Protein AF-A0A7X7BD10-F1 (afdb_monomer_lite)

pLDDT: mean 79.81, std 16.87, range [45.81, 95.38]

Secondary structure (DSSP, 8-state):
-EEEEEETTEEEEEE-TTSSGGGGT-HHHHHHHHHHHHHHHT-------------PPPPPP-

Sequence (62 aa):
MAWVRTFGKGRVFYSSFGHDQRAWLEKPTLMHLLGGIQYALRDVTTSEAPSQPQFVDPPAAQ

Structure (mmCIF, N/CA/C/O backbone):
data_AF-A0A7X7BD10-F1
#
_entry.id   AF-A0A7X7BD10-F1
#
loop_
_atom_site.group_PDB
_atom_site.id
_atom_site.type_symbol
_atom_site.label_atom_id
_atom_site.label_alt_id
_atom_site.label_comp_id
_atom_site.label_asym_id
_atom_site.label_entity_id
_atom_site.label_seq_id
_atom_site.pdbx_PDB_ins_code
_atom_site.Cartn_x
_atom_site.Cartn_y
_atom_site.Cartn_z
_atom_site.occupancy
_atom_site.B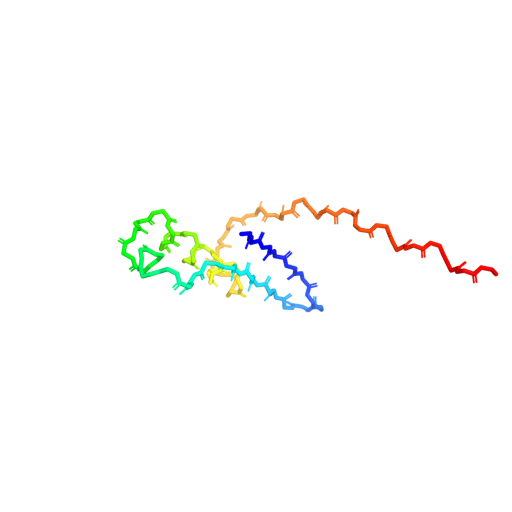_iso_or_equiv
_atom_site.auth_seq_id
_atom_site.auth_comp_id
_atom_site.auth_asym_id
_atom_site.auth_atom_id
_atom_site.pdbx_PDB_model_num
ATOM 1 N N . MET A 1 1 ? 9.306 -7.886 -0.525 1.00 78.19 1 MET A N 1
ATOM 2 C CA . MET A 1 1 ? 8.463 -8.513 0.515 1.00 78.19 1 MET A CA 1
ATOM 3 C C . MET A 1 1 ? 7.243 -7.638 0.732 1.00 78.19 1 MET A C 1
ATOM 5 O O . MET A 1 1 ? 7.397 -6.425 0.799 1.00 78.19 1 MET A O 1
ATOM 9 N N . ALA A 1 2 ? 6.050 -8.222 0.803 1.00 91.38 2 ALA A N 1
ATOM 10 C CA . ALA A 1 2 ? 4.812 -7.483 1.039 1.00 91.38 2 ALA A CA 1
ATOM 11 C C . ALA A 1 2 ? 3.901 -8.277 1.973 1.00 91.38 2 ALA A C 1
ATOM 13 O O . ALA A 1 2 ? 3.937 -9.508 1.964 1.00 91.38 2 ALA A O 1
ATOM 14 N N . TRP A 1 3 ? 3.113 -7.578 2.784 1.00 93.25 3 TRP A N 1
ATOM 15 C CA . TRP A 1 3 ? 2.178 -8.197 3.716 1.00 93.25 3 TRP A CA 1
ATOM 16 C C . TRP A 1 3 ? 0.942 -7.331 3.917 1.00 93.25 3 TRP A C 1
ATOM 18 O O . TRP A 1 3 ? 0.905 -6.138 3.610 1.00 93.25 3 TRP A O 1
ATOM 28 N N . VAL A 1 4 ? -0.086 -7.970 4.455 1.00 92.25 4 VAL A N 1
ATOM 29 C CA . VAL A 1 4 ? -1.361 -7.354 4.790 1.00 92.25 4 VAL A CA 1
ATOM 30 C C . VAL A 1 4 ? -1.751 -7.733 6.208 1.00 92.25 4 VAL A C 1
ATOM 32 O O . VAL A 1 4 ? -1.460 -8.835 6.671 1.00 92.25 4 VAL A O 1
ATOM 35 N N . ARG A 1 5 ? -2.402 -6.810 6.913 1.00 89.75 5 ARG A N 1
ATOM 36 C CA . ARG A 1 5 ? -2.890 -7.038 8.276 1.00 89.75 5 ARG A CA 1
ATOM 37 C C . ARG A 1 5 ? -4.188 -6.284 8.522 1.00 89.75 5 ARG A C 1
ATOM 39 O O . ARG A 1 5 ? -4.417 -5.217 7.959 1.00 89.75 5 ARG A O 1
ATOM 46 N N . THR A 1 6 ? -5.038 -6.832 9.377 1.00 91.25 6 THR A N 1
ATOM 47 C CA . THR A 1 6 ? -6.216 -6.144 9.913 1.00 91.25 6 THR A CA 1
ATOM 48 C C . THR A 1 6 ? -5.886 -5.540 11.273 1.00 91.25 6 THR A C 1
ATOM 50 O O . THR A 1 6 ? -5.307 -6.217 12.124 1.00 91.25 6 THR A O 1
ATOM 53 N N . PHE A 1 7 ? -6.287 -4.290 11.495 1.00 87.50 7 PHE A N 1
ATOM 54 C CA . PHE A 1 7 ? -6.186 -3.615 12.790 1.00 87.50 7 PHE A CA 1
ATOM 55 C C . PHE A 1 7 ? -7.539 -3.005 13.142 1.00 87.50 7 PHE A C 1
ATOM 57 O O . PHE A 1 7 ? -8.015 -2.084 12.473 1.00 87.50 7 PHE A O 1
ATOM 64 N N . GLY A 1 8 ? -8.187 -3.545 14.176 1.00 89.62 8 GLY A N 1
ATOM 65 C CA . GLY A 1 8 ? -9.573 -3.206 14.489 1.00 89.62 8 GLY A CA 1
ATOM 66 C C . GLY A 1 8 ? -10.479 -3.445 13.276 1.00 89.62 8 GLY A C 1
ATOM 67 O O . GLY A 1 8 ? -10.556 -4.558 12.763 1.00 89.62 8 GLY A O 1
ATOM 68 N N . LYS A 1 9 ? -11.141 -2.385 12.797 1.00 86.25 9 LYS A N 1
ATOM 69 C CA . LYS A 1 9 ? -12.010 -2.423 11.602 1.00 86.25 9 LYS A CA 1
ATOM 70 C C . LYS A 1 9 ? -11.286 -2.051 10.296 1.00 86.25 9 LYS A C 1
ATOM 72 O O . LYS A 1 9 ? -11.900 -2.123 9.231 1.00 86.25 9 LYS A O 1
ATOM 77 N N . GLY A 1 10 ? -10.024 -1.627 10.380 1.00 87.75 10 GLY A N 1
ATOM 78 C CA . GLY A 1 10 ? -9.212 -1.177 9.250 1.00 87.75 10 GLY A CA 1
ATOM 79 C C . GLY A 1 10 ? -8.312 -2.270 8.671 1.00 87.75 10 GLY A C 1
ATOM 80 O O . GLY A 1 10 ? -8.087 -3.320 9.281 1.00 87.75 10 GLY A O 1
ATOM 81 N N . ARG A 1 11 ? -7.769 -1.998 7.481 1.00 91.94 11 ARG A N 1
ATOM 82 C CA . ARG A 1 11 ? -6.799 -2.846 6.779 1.00 91.94 11 ARG A CA 1
ATOM 83 C C . ARG A 1 11 ? -5.526 -2.068 6.491 1.00 91.94 11 ARG A C 1
ATOM 85 O O . ARG A 1 11 ? -5.580 -0.901 6.123 1.00 91.94 11 ARG A O 1
ATOM 92 N N . VAL A 1 12 ? -4.397 -2.745 6.639 1.00 92.81 12 VAL A N 1
ATOM 93 C CA . VAL A 1 12 ? -3.063 -2.231 6.341 1.00 92.81 12 VAL A CA 1
ATOM 94 C C . VAL A 1 12 ? -2.448 -3.108 5.265 1.00 92.81 12 VAL A C 1
ATOM 96 O O . VAL A 1 12 ? -2.463 -4.335 5.378 1.00 92.81 12 VAL A O 1
ATOM 99 N N . PHE A 1 13 ? -1.908 -2.462 4.241 1.00 94.50 13 PHE A N 1
ATOM 100 C CA . PHE A 1 13 ? -1.056 -3.064 3.228 1.00 94.50 13 PHE A CA 1
ATOM 101 C C . PHE A 1 13 ? 0.339 -2.447 3.337 1.00 94.50 13 PHE A C 1
ATOM 103 O O . PHE A 1 13 ? 0.471 -1.229 3.451 1.00 94.50 13 PHE A O 1
ATOM 110 N N . TYR A 1 14 ? 1.366 -3.290 3.302 1.00 94.38 14 TYR A N 1
ATOM 111 C CA . TYR A 1 14 ? 2.767 -2.887 3.293 1.00 94.38 14 TYR A CA 1
ATOM 112 C C . TYR A 1 14 ? 3.494 -3.570 2.139 1.00 94.38 14 TYR A C 1
ATOM 114 O O . TYR A 1 14 ? 3.345 -4.775 1.923 1.00 94.38 14 TYR A O 1
ATO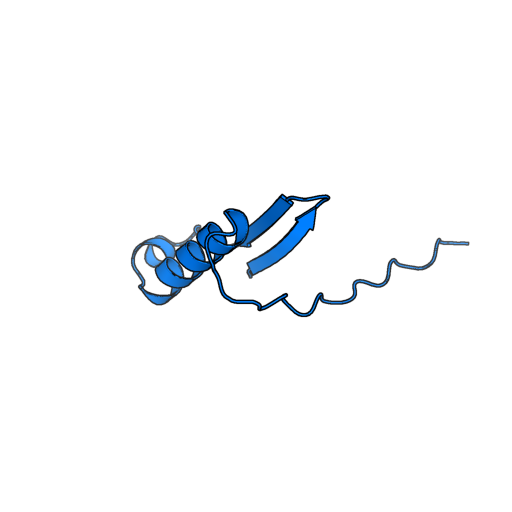M 122 N N . SER A 1 15 ? 4.348 -2.813 1.452 1.00 93.69 15 SER A N 1
ATOM 123 C CA . SER A 1 15 ? 5.240 -3.326 0.418 1.00 93.69 15 SER A CA 1
ATOM 124 C C . SER A 1 15 ? 6.631 -2.727 0.574 1.00 93.69 15 SER A C 1
ATOM 126 O O . SER A 1 15 ? 6.773 -1.530 0.810 1.00 93.69 15 SER A O 1
ATOM 128 N N . SER A 1 16 ? 7.663 -3.558 0.427 1.00 92.56 16 SER A N 1
ATOM 129 C CA . SER A 1 16 ? 9.062 -3.117 0.415 1.00 92.56 16 SER A CA 1
ATOM 130 C C . SER A 1 16 ? 9.540 -2.672 -0.976 1.00 92.56 16 SER A C 1
ATOM 132 O O . SER A 1 16 ? 10.723 -2.378 -1.146 1.00 92.56 16 SER A O 1
ATOM 134 N N . PHE A 1 17 ? 8.678 -2.711 -1.997 1.00 90.00 17 PHE A N 1
ATOM 135 C CA . PHE A 1 17 ? 9.020 -2.231 -3.335 1.00 90.00 17 PHE A CA 1
ATOM 136 C C . PHE A 1 17 ? 9.013 -0.698 -3.359 1.00 90.00 17 PHE A C 1
ATOM 138 O O . PHE A 1 17 ? 8.097 -0.079 -2.828 1.00 90.00 17 PHE A O 1
ATOM 145 N N . GLY A 1 18 ? 10.030 -0.090 -3.977 1.00 86.81 18 GLY A N 1
ATOM 146 C CA . GLY A 1 18 ? 10.097 1.368 -4.146 1.00 86.81 18 GLY A CA 1
ATOM 147 C C . GLY A 1 18 ? 11.503 1.969 -4.142 1.00 86.81 18 GLY A C 1
ATOM 148 O O . GLY A 1 18 ? 11.664 3.103 -4.580 1.00 86.81 18 GLY A O 1
ATOM 149 N N . HIS A 1 19 ? 12.516 1.220 -3.689 1.00 90.94 19 HIS A N 1
ATOM 150 C CA . HIS A 1 19 ? 13.912 1.679 -3.705 1.00 90.94 19 HIS A CA 1
ATOM 151 C C . HIS A 1 19 ? 14.505 1.751 -5.123 1.00 90.94 19 HIS A C 1
ATOM 153 O O . HIS A 1 19 ? 15.201 2.705 -5.452 1.00 90.94 19 HIS A O 1
ATOM 159 N N . ASP A 1 20 ? 14.217 0.755 -5.966 1.00 92.00 20 ASP A N 1
ATOM 160 C CA . ASP A 1 20 ? 14.641 0.730 -7.370 1.00 92.00 20 ASP A CA 1
ATOM 161 C C . ASP A 1 20 ? 13.611 1.460 -8.246 1.00 92.00 20 ASP A C 1
ATOM 163 O O . ASP A 1 20 ? 12.405 1.240 -8.109 1.00 92.00 20 ASP A O 1
ATOM 167 N N . GLN A 1 21 ? 14.076 2.287 -9.185 1.00 90.56 21 GLN A N 1
ATOM 168 C CA . GLN A 1 21 ? 13.222 3.017 -10.123 1.00 90.56 21 GLN A CA 1
ATOM 169 C C . GLN A 1 21 ? 12.324 2.092 -10.962 1.00 90.56 21 GLN A C 1
ATOM 171 O O . GLN A 1 21 ? 11.189 2.452 -11.278 1.00 90.56 21 GLN A O 1
ATOM 176 N N . ARG A 1 22 ? 12.786 0.879 -11.282 1.00 89.31 22 ARG A N 1
ATOM 177 C CA . ARG A 1 22 ? 12.014 -0.129 -12.030 1.00 89.31 22 ARG A CA 1
ATOM 178 C C . ARG A 1 22 ? 10.725 -0.522 -11.315 1.00 89.31 22 ARG A C 1
ATOM 180 O O . ARG A 1 22 ? 9.747 -0.864 -11.977 1.00 89.31 22 ARG A O 1
ATOM 187 N N . ALA A 1 23 ? 10.677 -0.410 -9.984 1.00 88.69 23 ALA A N 1
ATOM 188 C CA . ALA A 1 23 ? 9.463 -0.665 -9.210 1.00 88.69 23 ALA A CA 1
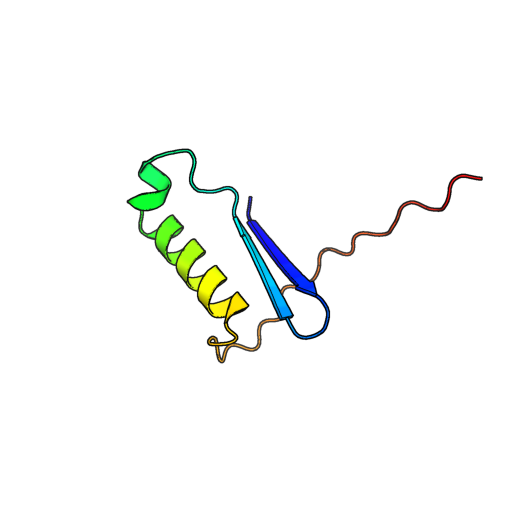ATOM 189 C C . ALA A 1 23 ? 8.286 0.237 -9.630 1.00 88.69 23 ALA A C 1
ATOM 191 O O . ALA A 1 23 ? 7.131 -0.135 -9.441 1.00 88.69 23 ALA A O 1
ATOM 192 N N . TRP A 1 24 ? 8.577 1.385 -10.243 1.00 90.81 24 TRP A N 1
ATOM 193 C CA . TRP A 1 24 ? 7.590 2.371 -10.684 1.00 90.81 24 TRP A CA 1
ATOM 194 C C . TRP A 1 24 ? 7.277 2.306 -12.183 1.00 90.81 24 TRP A C 1
ATOM 196 O O . TRP A 1 24 ? 6.435 3.058 -12.663 1.00 90.81 24 TRP A O 1
ATOM 206 N N . LEU A 1 25 ? 7.954 1.431 -12.928 1.00 94.19 25 LEU A N 1
ATOM 207 C CA . LEU A 1 25 ? 7.835 1.326 -14.387 1.00 94.19 25 LEU A CA 1
ATOM 208 C C . LEU A 1 25 ? 7.310 -0.045 -14.822 1.00 94.19 25 LEU A C 1
ATOM 210 O O . LEU A 1 25 ? 6.645 -0.165 -15.848 1.00 94.19 25 LEU A O 1
ATOM 214 N N . GLU A 1 26 ? 7.576 -1.078 -14.025 1.00 94.75 26 GLU A N 1
ATOM 215 C CA . GLU A 1 26 ? 7.203 -2.448 -14.344 1.00 94.75 26 GLU A CA 1
ATOM 216 C C . GLU A 1 26 ? 5.748 -2.746 -13.974 1.00 94.75 26 GLU A C 1
ATOM 218 O O . GLU A 1 26 ? 5.330 -2.637 -12.815 1.00 94.75 26 GLU A O 1
ATOM 223 N N . LYS A 1 27 ? 4.977 -3.203 -14.968 1.00 95.38 27 LYS A N 1
ATOM 224 C CA . LYS A 1 27 ? 3.554 -3.542 -14.818 1.00 95.38 27 LYS A CA 1
ATOM 225 C C . LYS A 1 27 ? 3.267 -4.478 -13.631 1.00 95.38 27 LYS A C 1
ATOM 227 O O . LYS A 1 27 ? 2.306 -4.197 -12.915 1.00 95.38 27 LYS A O 1
ATOM 232 N N . PRO A 1 28 ? 4.039 -5.554 -13.370 1.00 93.62 28 PRO A N 1
ATOM 233 C CA . PRO A 1 28 ? 3.781 -6.428 -12.225 1.00 93.62 28 PRO A CA 1
ATOM 234 C C . PRO A 1 28 ? 3.843 -5.695 -10.880 1.00 93.62 28 PRO A C 1
ATOM 236 O O . PRO A 1 28 ? 2.990 -5.912 -10.020 1.00 93.62 28 PRO A O 1
ATOM 239 N N . THR A 1 29 ? 4.805 -4.787 -10.711 1.00 93.25 29 THR A N 1
ATOM 240 C CA . THR A 1 29 ? 4.967 -4.024 -9.468 1.00 93.25 29 THR A CA 1
ATOM 241 C C . THR A 1 29 ? 3.844 -3.009 -9.296 1.00 93.25 29 THR A C 1
ATOM 243 O O . THR A 1 29 ? 3.268 -2.901 -8.214 1.00 93.25 29 THR A O 1
ATOM 246 N N . LEU A 1 30 ? 3.462 -2.327 -10.377 1.00 94.00 30 LEU A N 1
ATOM 247 C CA . LEU A 1 30 ? 2.337 -1.391 -10.370 1.00 94.00 30 LEU A CA 1
ATOM 248 C C . LEU A 1 30 ? 1.011 -2.093 -10.042 1.00 94.00 30 LEU A C 1
ATOM 250 O O . LEU A 1 30 ? 0.240 -1.595 -9.224 1.00 94.00 30 LEU A O 1
ATOM 254 N N . MET A 1 31 ? 0.766 -3.277 -10.612 1.00 94.75 31 MET A N 1
ATOM 255 C CA . MET A 1 31 ? -0.427 -4.076 -10.307 1.00 94.75 31 MET A CA 1
ATOM 256 C C . MET A 1 31 ? -0.442 -4.570 -8.857 1.00 94.75 31 MET A C 1
ATOM 258 O O . MET A 1 31 ? -1.492 -4.569 -8.217 1.00 94.75 31 MET A O 1
ATOM 262 N N . HIS A 1 32 ? 0.716 -4.944 -8.313 1.00 93.12 32 HIS A N 1
ATOM 263 C CA . HIS A 1 32 ? 0.845 -5.315 -6.907 1.00 93.12 32 HIS A CA 1
ATOM 264 C C . HIS A 1 32 ? 0.498 -4.149 -5.966 1.00 93.12 32 HIS A C 1
ATOM 266 O O . HIS A 1 32 ? -0.265 -4.328 -5.015 1.00 93.12 32 HIS A O 1
ATOM 272 N N . LEU A 1 33 ? 1.015 -2.948 -6.250 1.00 93.19 33 LEU A N 1
ATOM 273 C CA . LEU A 1 33 ? 0.7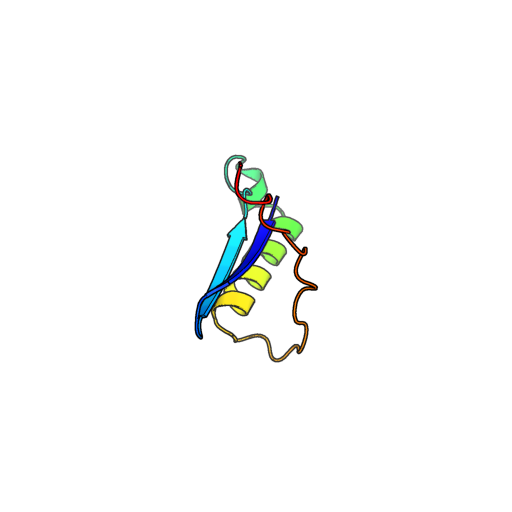01 -1.739 -5.483 1.00 93.19 33 LEU A CA 1
ATOM 274 C C . LEU A 1 33 ? -0.787 -1.377 -5.588 1.00 93.19 33 LEU A C 1
ATOM 276 O O . LEU A 1 33 ? -1.417 -1.098 -4.568 1.00 93.19 33 LEU A O 1
ATOM 280 N N . LEU A 1 34 ? -1.365 -1.444 -6.791 1.00 93.38 34 LEU A N 1
ATOM 281 C CA . LEU A 1 34 ? -2.788 -1.186 -7.018 1.00 93.38 34 LEU A CA 1
ATOM 282 C C . LEU A 1 34 ? -3.676 -2.142 -6.210 1.00 93.38 34 LEU A C 1
ATOM 284 O O . LEU A 1 34 ? -4.579 -1.686 -5.509 1.00 93.38 34 LEU A O 1
ATOM 288 N N . GLY A 1 35 ? -3.395 -3.448 -6.246 1.00 92.94 35 GLY A N 1
ATOM 289 C CA . GLY A 1 35 ? -4.147 -4.439 -5.470 1.00 9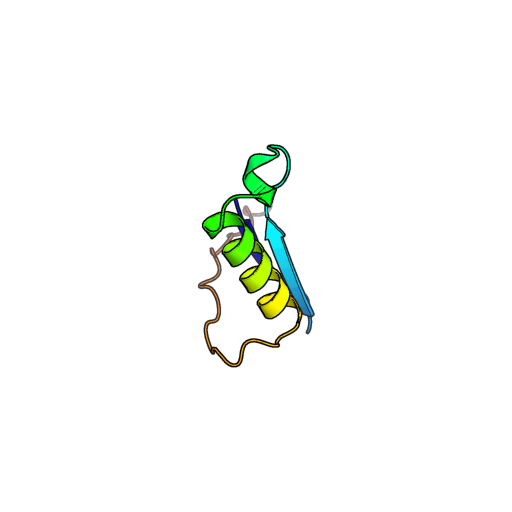2.94 35 GLY A CA 1
ATOM 290 C C . GLY A 1 35 ? -4.057 -4.200 -3.959 1.00 92.94 35 GLY A C 1
ATOM 291 O O . GLY A 1 35 ? -5.058 -4.296 -3.250 1.00 92.94 35 GLY A O 1
ATOM 292 N N . GLY A 1 36 ? -2.881 -3.810 -3.463 1.00 92.56 36 GLY A N 1
ATOM 293 C CA . GLY A 1 36 ? -2.693 -3.456 -2.057 1.00 92.56 36 GLY A CA 1
ATOM 294 C C . GLY A 1 36 ? -3.467 -2.206 -1.620 1.00 92.56 36 GLY A C 1
ATOM 295 O O . GLY A 1 36 ? -4.062 -2.194 -0.539 1.00 92.56 36 GLY A O 1
ATOM 296 N N . ILE A 1 37 ? -3.523 -1.179 -2.476 1.00 92.94 37 ILE A N 1
ATOM 297 C CA . ILE A 1 37 ? -4.330 0.031 -2.247 1.00 92.94 37 ILE A CA 1
ATOM 298 C C . ILE A 1 37 ? -5.821 -0.323 -2.212 1.00 92.94 37 ILE A C 1
ATOM 300 O O . ILE A 1 37 ? -6.520 0.053 -1.270 1.00 92.94 37 ILE A O 1
ATOM 304 N N . GLN A 1 38 ? -6.308 -1.096 -3.185 1.00 92.69 38 GLN A N 1
ATOM 305 C CA . GLN A 1 38 ? -7.714 -1.506 -3.227 1.00 92.69 38 GLN A CA 1
ATOM 306 C C . GLN A 1 38 ? -8.095 -2.374 -2.015 1.00 92.69 38 GLN A C 1
ATOM 308 O O . GLN A 1 38 ? -9.175 -2.200 -1.442 1.00 92.69 38 GLN A O 1
ATOM 313 N N . TYR A 1 39 ? -7.199 -3.260 -1.560 1.00 89.62 39 TYR A N 1
ATOM 314 C CA . TYR A 1 39 ? -7.380 -4.030 -0.325 1.00 89.62 39 TYR A CA 1
ATOM 315 C C . TYR A 1 39 ? -7.557 -3.114 0.895 1.00 89.62 39 TYR A C 1
ATOM 317 O O . TYR A 1 39 ? -8.499 -3.294 1.675 1.00 89.62 39 TYR A O 1
ATOM 325 N N . ALA A 1 40 ? -6.687 -2.111 1.058 1.00 91.00 40 ALA A N 1
ATOM 326 C CA . ALA A 1 40 ? -6.777 -1.159 2.165 1.00 91.00 40 ALA A CA 1
ATOM 327 C C . ALA A 1 40 ? -8.103 -0.377 2.136 1.00 91.00 40 ALA A C 1
ATOM 329 O O . ALA A 1 40 ? -8.744 -0.216 3.179 1.00 91.00 40 ALA A O 1
ATOM 330 N N . LEU A 1 41 ? -8.556 0.015 0.941 1.00 89.69 41 LEU A N 1
ATOM 331 C CA . LEU A 1 41 ? -9.806 0.748 0.726 1.00 89.69 41 LEU A CA 1
ATOM 332 C C . LEU A 1 41 ? -11.075 -0.104 0.844 1.00 89.69 41 LEU A C 1
ATOM 334 O O . LEU A 1 41 ? -12.157 0.469 0.924 1.00 89.69 41 LEU A O 1
ATOM 338 N N . ARG A 1 42 ? -10.973 -1.444 0.906 1.00 78.56 42 ARG A N 1
ATOM 339 C CA . ARG A 1 42 ? -12.136 -2.360 0.840 1.00 78.56 42 ARG A CA 1
ATOM 340 C C . ARG A 1 42 ? -12.891 -2.268 -0.494 1.00 78.56 42 ARG A C 1
ATOM 342 O O . ARG A 1 42 ? -14.036 -2.693 -0.568 1.00 78.56 42 ARG A O 1
ATOM 349 N N . ASP A 1 43 ? -12.239 -1.745 -1.525 1.00 66.81 43 ASP A N 1
ATOM 350 C CA . ASP A 1 43 ? -12.839 -1.530 -2.846 1.00 66.81 43 ASP A CA 1
ATOM 351 C C . ASP A 1 43 ? -12.827 -2.809 -3.704 1.00 66.81 43 ASP A C 1
ATOM 353 O O . ASP A 1 43 ? -13.417 -2.888 -4.775 1.00 66.81 43 ASP A O 1
ATOM 357 N N . VAL A 1 44 ? -12.178 -3.866 -3.208 1.00 57.44 44 VAL A N 1
ATOM 358 C CA . VAL A 1 44 ? -12.224 -5.187 -3.829 1.00 57.44 44 VAL A CA 1
ATOM 359 C C . VAL A 1 44 ? -13.433 -5.946 -3.280 1.00 57.44 44 VAL A C 1
ATOM 361 O O . VAL A 1 44 ? -13.482 -6.294 -2.100 1.00 57.44 44 VAL A O 1
ATOM 364 N N . THR A 1 45 ? -14.402 -6.250 -4.144 1.00 53.66 45 THR A N 1
ATOM 365 C CA . THR A 1 45 ? -15.538 -7.151 -3.854 1.00 53.66 45 THR A CA 1
ATOM 366 C C . THR A 1 45 ? -15.087 -8.603 -3.621 1.00 53.66 45 THR A C 1
ATOM 368 O O . THR A 1 45 ? -15.876 -9.453 -3.213 1.00 53.66 45 THR A O 1
ATOM 371 N N . THR A 1 46 ? -13.814 -8.910 -3.877 1.00 50.97 46 THR A N 1
ATOM 372 C CA . THR A 1 46 ? -13.246 -10.251 -3.762 1.00 50.97 46 THR A CA 1
ATOM 373 C C . THR A 1 46 ? -13.095 -10.646 -2.297 1.00 50.97 46 THR A C 1
ATOM 375 O O . THR A 1 46 ? -12.264 -10.124 -1.553 1.00 50.97 46 THR A O 1
ATOM 378 N N . SER A 1 47 ? -13.925 -11.606 -1.897 1.00 45.81 47 SER A N 1
ATOM 379 C CA . SER A 1 47 ? -13.838 -12.365 -0.653 1.00 45.81 47 SER A CA 1
ATOM 380 C C . SER A 1 47 ? -12.575 -13.239 -0.629 1.00 45.81 47 SER A C 1
ATOM 382 O O . SER A 1 47 ? -12.662 -14.461 -0.657 1.00 45.81 47 SER A O 1
ATOM 384 N N . GLU A 1 48 ? -11.390 -12.644 -0.570 1.00 52.50 48 GLU A N 1
ATOM 385 C CA . GLU A 1 48 ? -10.169 -13.377 -0.233 1.00 52.50 48 GLU A CA 1
ATOM 386 C C . GLU A 1 48 ? -9.547 -12.747 1.007 1.00 52.50 48 GLU A C 1
ATOM 388 O O . GLU A 1 48 ? -8.832 -11.745 0.968 1.00 52.50 48 GLU A O 1
ATOM 393 N N . ALA A 1 49 ? -9.879 -13.336 2.155 1.00 52.31 49 ALA A N 1
ATOM 394 C CA . ALA A 1 49 ? -9.073 -13.162 3.345 1.00 52.31 49 ALA A CA 1
ATOM 395 C C . ALA A 1 49 ? -7.706 -13.813 3.064 1.00 52.31 49 ALA A C 1
ATOM 397 O O . ALA A 1 49 ? -7.664 -15.003 2.747 1.00 52.31 49 ALA A O 1
ATOM 398 N N . PRO A 1 50 ? -6.589 -13.079 3.185 1.00 57.19 50 PRO A N 1
ATOM 399 C CA . PRO A 1 50 ? -5.277 -13.701 3.160 1.00 57.19 50 PRO A CA 1
ATOM 400 C C . PRO A 1 50 ? -5.210 -14.673 4.338 1.00 57.19 50 PRO A C 1
ATOM 402 O O . PRO A 1 50 ? -5.529 -14.293 5.468 1.00 57.19 50 PRO A O 1
ATOM 405 N N . SER A 1 51 ? -4.802 -15.916 4.091 1.00 49.94 51 SER A N 1
ATOM 406 C CA . SER A 1 51 ? -4.458 -16.865 5.149 1.00 49.94 51 SER A CA 1
ATOM 407 C C . SER A 1 51 ? -3.381 -16.222 6.023 1.00 49.94 51 SER A C 1
ATOM 409 O O . SER A 1 51 ? -2.241 -16.063 5.582 1.00 49.94 51 SER A O 1
ATOM 411 N N . GLN A 1 52 ? -3.761 -15.767 7.221 1.00 56.03 52 GLN A N 1
ATOM 412 C CA . GLN A 1 52 ? -2.824 -15.153 8.154 1.00 56.03 52 GLN A CA 1
ATOM 413 C C . GLN A 1 52 ? -1.676 -16.137 8.408 1.00 56.03 52 GLN A C 1
ATOM 415 O O . GLN A 1 52 ? -1.944 -17.271 8.812 1.00 56.03 52 GLN A O 1
ATOM 420 N N . PRO A 1 53 ? -0.408 -15.731 8.229 1.00 51.16 53 PRO A N 1
ATOM 421 C CA . PRO A 1 53 ? 0.679 -16.456 8.85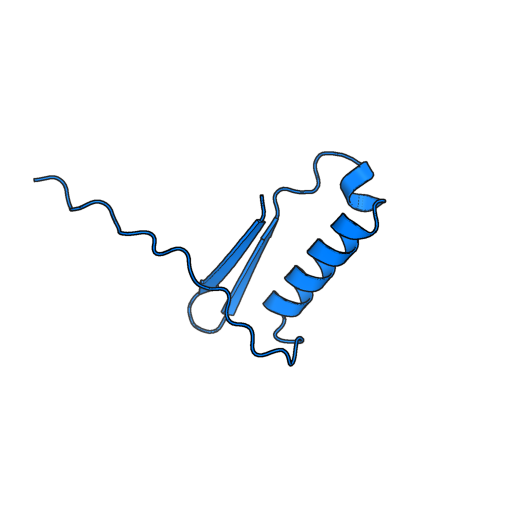4 1.00 51.16 53 PRO A CA 1
ATOM 422 C C . PRO A 1 53 ? 0.432 -16.383 10.363 1.00 51.16 53 PRO A C 1
ATOM 424 O O . PRO A 1 53 ? 0.409 -15.291 10.936 1.00 51.16 53 PRO A O 1
ATOM 427 N N . GLN A 1 54 ? 0.179 -17.531 10.993 1.00 54.97 54 GLN A N 1
ATOM 428 C CA . GLN A 1 54 ? 0.086 -17.629 12.444 1.00 54.97 54 GLN A CA 1
ATOM 429 C C . GLN A 1 54 ? 1.461 -17.296 13.021 1.00 54.97 54 GLN A C 1
ATOM 431 O O . GLN A 1 54 ? 2.365 -18.128 13.028 1.00 54.97 54 GLN A O 1
ATOM 436 N N . PHE A 1 55 ? 1.632 -16.057 13.473 1.00 58.66 55 PHE A N 1
ATOM 437 C CA . PHE A 1 55 ? 2.748 -15.712 14.334 1.00 58.66 55 PHE A CA 1
ATOM 438 C C . PHE A 1 55 ? 2.354 -16.145 15.743 1.00 58.66 55 PHE A C 1
ATOM 440 O O . PHE A 1 55 ? 1.478 -15.544 16.360 1.00 58.66 55 PHE A O 1
ATOM 447 N N . VAL A 1 56 ? 2.924 -17.258 16.199 1.00 64.00 56 VAL A N 1
ATOM 448 C CA . VAL A 1 56 ? 2.801 -17.694 17.589 1.00 64.00 56 VAL A CA 1
ATOM 449 C C . VAL A 1 56 ? 3.700 -16.765 18.396 1.00 64.00 56 VAL A C 1
ATOM 451 O O . VAL A 1 56 ? 4.903 -16.716 18.138 1.00 64.00 56 VAL A O 1
ATOM 454 N N . ASP A 1 57 ? 3.125 -15.994 19.320 1.00 63.16 57 ASP A N 1
ATOM 455 C CA . ASP A 1 57 ? 3.926 -15.190 20.241 1.00 63.16 57 ASP A CA 1
ATOM 456 C C . ASP A 1 57 ? 4.922 -16.111 20.970 1.00 63.16 57 ASP A C 1
ATOM 458 O O . ASP A 1 57 ? 4.541 -17.215 21.384 1.00 63.16 57 ASP A O 1
ATOM 462 N N . PRO A 1 58 ? 6.200 -15.715 21.115 1.00 63.06 58 PRO A N 1
ATOM 463 C CA . PRO A 1 58 ? 7.144 -16.510 21.883 1.00 63.06 58 PRO A CA 1
ATOM 464 C C . PRO A 1 58 ? 6.619 -16.650 23.321 1.00 63.06 58 PRO A C 1
ATOM 466 O O . PRO A 1 58 ? 6.121 -15.667 23.881 1.00 63.06 58 PRO A O 1
ATOM 469 N N . PRO A 1 59 ? 6.695 -17.851 23.928 1.00 57.62 59 PRO A N 1
ATOM 470 C CA . PRO A 1 59 ? 6.233 -18.044 25.293 1.00 57.62 59 PRO A CA 1
ATOM 471 C C . PRO A 1 59 ? 6.977 -17.073 26.210 1.00 57.62 59 PRO A C 1
ATOM 473 O O . PRO A 1 59 ? 8.187 -16.885 26.067 1.00 57.62 59 PRO A O 1
ATOM 476 N N . ALA A 1 60 ? 6.232 -16.438 27.120 1.00 57.75 60 ALA A N 1
ATOM 477 C CA . ALA A 1 60 ? 6.786 -15.520 28.103 1.00 57.75 60 ALA A CA 1
ATOM 478 C C . ALA A 1 60 ? 7.987 -16.185 28.788 1.00 57.75 60 ALA A C 1
ATOM 480 O O . ALA A 1 60 ? 7.863 -17.289 29.323 1.00 57.75 60 ALA A O 1
ATOM 481 N N . ALA A 1 61 ? 9.148 -15.533 28.701 1.00 56.31 61 ALA A N 1
ATOM 482 C CA . ALA A 1 61 ? 10.357 -15.984 29.368 1.00 56.31 61 ALA A CA 1
ATOM 483 C C . ALA A 1 61 ? 10.057 -16.152 30.867 1.00 56.31 61 ALA A C 1
ATOM 485 O O . ALA A 1 61 ? 9.585 -15.210 31.508 1.00 56.31 61 ALA A O 1
ATOM 486 N N . GLN A 1 62 ? 10.268 -17.372 31.367 1.00 53.06 62 GLN A N 1
ATOM 487 C CA . GLN A 1 62 ? 10.323 -17.696 32.794 1.00 53.06 62 GLN A CA 1
ATOM 488 C C . GLN A 1 62 ? 11.665 -17.252 33.367 1.00 53.06 62 GLN A C 1
ATOM 490 O O . GLN A 1 62 ? 12.676 -17.389 32.638 1.00 53.06 62 GLN A O 1
#

Radius of gyration: 14.97 Å; chains: 1; bounding box: 30×21×48 Å

Foldseek 3Di:
DKDKDDDDPFIDIDDPQDPDPVCVVDPVNVVVVVVRVCVRVVVDPDPDDDPDPPPDPDPPDD